Protein AF-A0A975YKA2-F1 (afdb_monomer_lite)

Sequence (109 aa):
MRYFVGLLCFVGGAWLMWSAHARKRRVLAAGPLSAPALHPSLQILGDAMPPIIVLALIIIGAKIAIAFAITDAATYLSLFDLAGVLFLLAGYGTSVVVRSRYREVPLRR

Structure (mmCIF, N/CA/C/O backbone):
data_AF-A0A975YKA2-F1
#
_entry.id   AF-A0A975YKA2-F1
#
loop_
_atom_site.group_PDB
_atom_site.id
_atom_site.type_symbol
_atom_site.label_atom_id
_atom_site.label_alt_id
_atom_site.label_comp_id
_atom_site.label_asym_id
_atom_site.label_entity_id
_atom_site.label_seq_id
_atom_site.pdbx_PDB_ins_code
_atom_site.Cartn_x
_atom_site.Cartn_y
_atom_site.Cartn_z
_atom_site.occupancy
_atom_site.B_iso_or_equiv
_atom_site.auth_seq_id
_atom_site.auth_comp_id
_atom_site.auth_asym_id
_atom_site.auth_atom_id
_atom_site.pdbx_PDB_model_num
ATOM 1 N N . MET A 1 1 ? -23.418 -1.927 12.019 1.00 60.38 1 MET A N 1
ATOM 2 C CA . MET A 1 1 ? -22.478 -1.683 10.899 1.00 60.38 1 MET A CA 1
ATOM 3 C C . MET A 1 1 ? -20.998 -1.827 11.283 1.00 60.38 1 MET A C 1
ATOM 5 O O . MET A 1 1 ? -20.151 -1.596 10.428 1.00 60.38 1 MET A O 1
ATOM 9 N N . ARG A 1 2 ? -20.662 -2.264 12.513 1.00 65.12 2 ARG A N 1
ATOM 10 C CA . ARG A 1 2 ? -19.316 -2.773 12.847 1.00 65.12 2 ARG A CA 1
ATOM 11 C C . ARG A 1 2 ? -18.914 -3.839 11.816 1.00 65.12 2 ARG A C 1
ATOM 13 O O . ARG A 1 2 ? -19.794 -4.572 11.370 1.00 65.12 2 ARG A O 1
ATOM 20 N N . TYR A 1 3 ? -17.644 -3.892 11.423 1.00 82.69 3 TYR A N 1
ATOM 21 C CA . TYR A 1 3 ? -17.051 -4.815 10.435 1.00 82.69 3 TYR A CA 1
ATOM 22 C C . TYR A 1 3 ? -17.217 -4.465 8.949 1.00 82.69 3 TYR A C 1
ATOM 24 O O . TYR A 1 3 ? -16.429 -4.943 8.131 1.00 82.69 3 TYR A O 1
ATOM 32 N N . PHE A 1 4 ? -18.203 -3.650 8.559 1.00 88.50 4 PHE A N 1
ATOM 33 C CA . PHE A 1 4 ? -18.433 -3.365 7.135 1.00 88.50 4 PHE A CA 1
ATOM 34 C C . PHE A 1 4 ? -17.296 -2.529 6.533 1.00 88.50 4 PHE A C 1
ATOM 36 O O . PHE A 1 4 ? -16.856 -2.777 5.412 1.00 88.50 4 PHE A O 1
ATOM 43 N N . VAL A 1 5 ? -16.779 -1.575 7.312 1.00 89.56 5 VAL A N 1
ATOM 44 C CA . VAL A 1 5 ? -15.641 -0.735 6.921 1.00 89.56 5 VAL A CA 1
ATOM 45 C C . VAL A 1 5 ? -14.389 -1.592 6.755 1.00 89.56 5 VAL A C 1
ATOM 47 O O . VAL A 1 5 ? -13.738 -1.524 5.717 1.00 89.56 5 VAL A O 1
ATOM 50 N N . GLY A 1 6 ? -14.098 -2.460 7.723 1.00 90.88 6 GLY A N 1
ATOM 51 C CA . GLY A 1 6 ? -12.973 -3.387 7.671 1.00 90.88 6 GLY A CA 1
ATOM 52 C C . GLY A 1 6 ? -13.030 -4.293 6.455 1.00 90.88 6 GLY A C 1
ATOM 53 O O . GLY A 1 6 ? -12.035 -4.418 5.746 1.00 90.88 6 GLY A O 1
ATOM 54 N N . LEU A 1 7 ? -14.203 -4.860 6.158 1.00 94.94 7 LEU A N 1
ATOM 55 C CA . LEU A 1 7 ? -14.394 -5.722 4.995 1.00 94.94 7 LEU A CA 1
ATOM 56 C C . LEU A 1 7 ? -14.119 -4.965 3.690 1.00 94.94 7 LEU A C 1
ATOM 58 O O . LEU A 1 7 ? -13.371 -5.459 2.847 1.00 94.94 7 LEU A O 1
ATOM 62 N N . LEU A 1 8 ? -14.668 -3.755 3.537 1.00 94.50 8 LEU A N 1
ATOM 63 C CA . LEU A 1 8 ? -14.421 -2.914 2.363 1.00 94.50 8 LEU A CA 1
ATOM 64 C C . LEU A 1 8 ? -12.936 -2.564 2.215 1.00 94.50 8 LEU A C 1
ATOM 66 O O . LEU A 1 8 ? -12.391 -2.650 1.114 1.00 94.50 8 LEU A O 1
ATOM 70 N N . CYS A 1 9 ? -12.261 -2.221 3.312 1.00 94.69 9 CYS A N 1
ATOM 71 C CA . CYS A 1 9 ? -10.833 -1.926 3.297 1.00 94.69 9 CYS A CA 1
ATOM 72 C C . CYS A 1 9 ? -9.989 -3.168 2.964 1.00 94.69 9 CYS A C 1
ATOM 74 O O . CYS A 1 9 ? -9.046 -3.060 2.180 1.00 94.69 9 CYS A O 1
ATOM 76 N N . PHE A 1 10 ? -10.352 -4.352 3.466 1.00 96.00 10 PHE A N 1
ATOM 77 C CA . PHE A 1 10 ? -9.692 -5.611 3.108 1.00 96.00 10 PHE A CA 1
ATOM 78 C C . PHE A 1 10 ? -9.849 -5.941 1.626 1.00 96.00 10 PHE A C 1
ATOM 80 O O . PHE A 1 10 ? -8.857 -6.206 0.946 1.00 96.00 10 PHE A O 1
ATOM 87 N N . VAL A 1 11 ? -11.075 -5.873 1.102 1.00 97.00 11 VAL A N 1
ATOM 88 C CA . VAL A 1 11 ? -11.348 -6.105 -0.323 1.00 97.00 11 VAL A CA 1
ATOM 89 C C . VAL A 1 11 ? -10.590 -5.091 -1.182 1.00 97.00 11 VAL A C 1
ATOM 91 O O . VAL A 1 11 ? -9.937 -5.477 -2.151 1.00 97.00 11 VAL A O 1
ATOM 94 N N . GLY A 1 12 ? -10.596 -3.811 -0.800 1.00 96.75 12 GLY A N 1
ATOM 95 C CA . GLY A 1 12 ? -9.850 -2.759 -1.488 1.00 96.75 12 GLY A CA 1
ATOM 96 C C . GLY A 1 12 ? -8.336 -2.987 -1.469 1.00 96.75 12 GLY A C 1
ATOM 97 O O . GLY A 1 12 ? -7.683 -2.887 -2.508 1.00 96.75 12 GLY A O 1
ATOM 98 N N . GLY A 1 13 ? -7.769 -3.354 -0.318 1.00 95.06 13 GLY A N 1
ATOM 99 C CA . GLY A 1 13 ? -6.347 -3.670 -0.178 1.00 95.06 13 GLY A CA 1
ATOM 100 C C . GLY A 1 13 ? -5.944 -4.874 -1.028 1.00 95.06 13 GLY A C 1
ATOM 101 O O . GLY A 1 13 ? -4.970 -4.806 -1.780 1.00 95.06 13 GLY A O 1
ATOM 102 N N . ALA A 1 14 ? -6.745 -5.941 -0.994 1.00 96.00 14 ALA A N 1
ATOM 103 C CA . ALA A 1 14 ? -6.512 -7.157 -1.765 1.00 96.00 14 ALA A CA 1
ATOM 104 C C . ALA A 1 14 ? -6.605 -6.877 -3.269 1.00 96.00 14 ALA A C 1
ATOM 106 O O . ALA A 1 14 ? -5.752 -7.322 -4.038 1.00 96.00 14 ALA A O 1
ATOM 107 N N . TRP A 1 15 ? -7.585 -6.072 -3.686 1.00 96.69 15 TRP A N 1
ATOM 108 C CA . TRP A 1 15 ? -7.730 -5.618 -5.065 1.00 96.69 15 TRP A CA 1
ATOM 109 C C . TRP A 1 15 ? -6.521 -4.804 -5.537 1.00 96.69 15 TRP A C 1
ATOM 111 O O . TRP A 1 15 ? -5.989 -5.046 -6.624 1.00 96.69 15 TRP A O 1
ATOM 121 N N . LEU A 1 16 ? -6.035 -3.865 -4.719 1.00 95.06 16 LEU A N 1
ATOM 122 C CA . LEU A 1 16 ? -4.847 -3.072 -5.038 1.00 95.06 16 LEU A CA 1
ATOM 123 C C . LEU A 1 16 ? -3.619 -3.964 -5.215 1.00 95.06 16 LEU A C 1
ATOM 125 O O . LEU A 1 16 ? -2.934 -3.849 -6.234 1.00 95.06 16 LEU A O 1
ATOM 129 N N . MET A 1 17 ? -3.391 -4.904 -4.297 1.00 94.88 17 MET A N 1
ATOM 130 C CA . MET A 1 17 ? -2.296 -5.866 -4.406 1.00 94.88 17 MET A CA 1
ATOM 131 C C . MET A 1 17 ? -2.445 -6.738 -5.652 1.00 94.88 17 MET A C 1
ATOM 133 O O . MET A 1 17 ? -1.497 -6.852 -6.429 1.00 94.88 17 MET A O 1
ATOM 137 N N . TRP A 1 18 ? 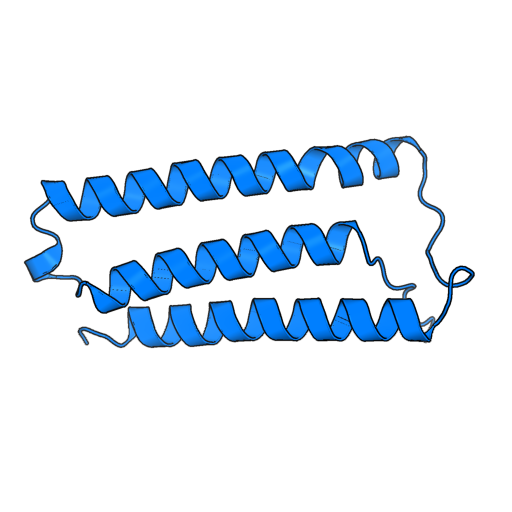-3.626 -7.302 -5.901 1.00 95.06 18 TRP A N 1
ATOM 138 C CA . TRP A 1 18 ? -3.885 -8.121 -7.082 1.00 95.06 18 TRP A CA 1
ATOM 139 C C . TRP A 1 18 ? -3.622 -7.347 -8.376 1.00 95.06 18 TRP A C 1
ATOM 141 O O . TRP A 1 18 ? -2.899 -7.823 -9.253 1.00 95.06 18 TRP A O 1
ATOM 151 N N . SER A 1 19 ? -4.155 -6.127 -8.488 1.00 92.88 19 SER A N 1
ATOM 152 C CA . SER A 1 19 ? -3.986 -5.276 -9.669 1.00 92.88 19 SER A CA 1
ATOM 153 C C . SER A 1 19 ? -2.518 -4.911 -9.915 1.00 92.88 19 SER A C 1
ATOM 155 O O . SER A 1 19 ? -2.059 -4.914 -11.060 1.00 92.88 19 SER A O 1
ATOM 157 N N . ALA A 1 20 ? -1.759 -4.667 -8.844 1.00 92.25 20 ALA A N 1
ATOM 158 C CA . ALA A 1 20 ? -0.331 -4.402 -8.898 1.00 92.25 20 ALA A CA 1
ATOM 159 C C . ALA A 1 20 ? 0.441 -5.625 -9.413 1.00 92.25 20 ALA A C 1
ATOM 161 O O . ALA A 1 20 ? 1.220 -5.518 -10.361 1.00 92.25 20 ALA A O 1
ATOM 162 N N . HIS A 1 21 ? 0.175 -6.809 -8.861 1.00 92.44 21 HIS A N 1
ATOM 163 C CA . HIS A 1 21 ? 0.813 -8.047 -9.308 1.00 92.44 21 HIS A CA 1
ATOM 164 C C . HIS A 1 21 ? 0.444 -8.389 -10.754 1.00 92.44 21 HIS A C 1
ATOM 166 O O . HIS A 1 21 ? 1.311 -8.783 -11.533 1.00 92.44 21 HIS A O 1
ATOM 172 N N . ALA A 1 22 ? -0.814 -8.185 -11.150 1.00 92.44 22 ALA A N 1
ATOM 173 C CA . ALA A 1 22 ? -1.247 -8.364 -12.530 1.00 92.44 22 ALA A CA 1
ATOM 174 C C . ALA A 1 22 ? -0.475 -7.445 -13.490 1.00 92.44 22 ALA A C 1
ATOM 176 O O . ALA A 1 22 ? 0.005 -7.915 -14.519 1.00 92.44 22 ALA A O 1
ATOM 177 N N . ARG A 1 23 ? -0.279 -6.173 -1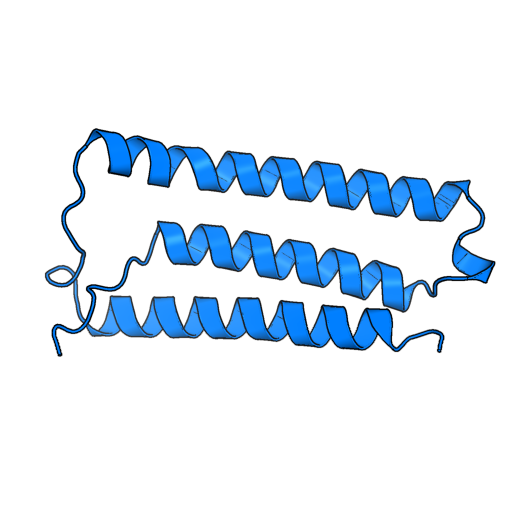3.125 1.00 88.25 23 ARG A N 1
ATOM 178 C CA . ARG A 1 23 ? 0.558 -5.229 -13.881 1.00 88.25 23 ARG A CA 1
ATOM 179 C C . ARG A 1 23 ? 2.009 -5.688 -13.982 1.00 88.25 23 ARG A C 1
ATOM 181 O O . ARG A 1 23 ? 2.542 -5.744 -15.085 1.00 88.25 23 ARG A O 1
ATOM 188 N N . LYS A 1 24 ? 2.632 -6.067 -12.861 1.00 89.50 24 LYS A N 1
ATOM 189 C CA . LYS A 1 24 ? 3.999 -6.613 -12.849 1.00 89.50 24 LYS A CA 1
ATOM 190 C C . LYS A 1 24 ? 4.135 -7.766 -13.846 1.00 89.50 24 LYS A C 1
ATOM 192 O O . LYS A 1 24 ? 5.063 -7.768 -14.646 1.00 89.50 24 LYS A O 1
ATOM 197 N N . ARG A 1 25 ? 3.191 -8.715 -13.835 1.00 90.06 25 ARG A N 1
ATOM 198 C CA . ARG A 1 25 ? 3.178 -9.851 -14.773 1.00 90.06 25 ARG A CA 1
ATOM 199 C C . ARG A 1 25 ? 3.073 -9.400 -16.231 1.00 90.06 25 ARG A C 1
ATOM 201 O O . ARG A 1 25 ? 3.820 -9.910 -17.054 1.00 90.06 25 ARG A O 1
ATOM 208 N N . ARG A 1 26 ? 2.200 -8.436 -16.546 1.00 87.25 26 ARG A N 1
ATOM 209 C CA . ARG A 1 26 ? 2.047 -7.907 -17.914 1.00 87.25 26 ARG A CA 1
ATOM 210 C C . ARG A 1 26 ? 3.314 -7.230 -18.429 1.00 87.25 26 ARG A C 1
ATOM 212 O O . ARG A 1 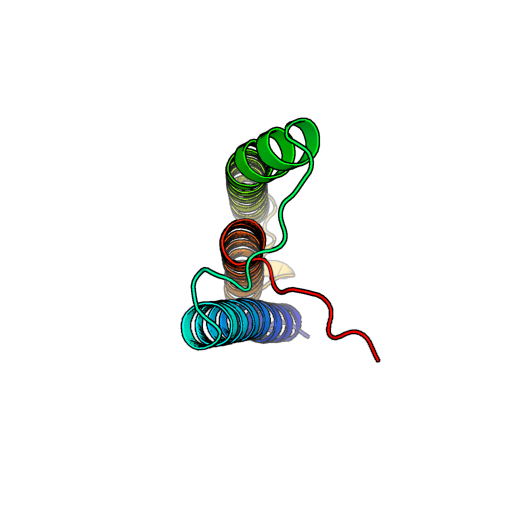26 ? 3.725 -7.508 -19.546 1.00 87.25 26 ARG A O 1
ATOM 219 N N . VAL A 1 27 ? 3.949 -6.389 -17.612 1.00 86.50 27 VAL A N 1
ATOM 220 C CA . VAL A 1 27 ? 5.190 -5.692 -17.996 1.00 86.50 27 VAL A CA 1
ATOM 221 C C . VAL A 1 27 ? 6.336 -6.681 -18.198 1.00 86.50 27 VAL A C 1
ATOM 223 O O . VAL A 1 27 ? 7.060 -6.583 -19.179 1.00 86.50 27 VAL A O 1
ATOM 226 N N . LEU A 1 28 ? 6.476 -7.669 -17.308 1.00 86.56 28 LEU A N 1
A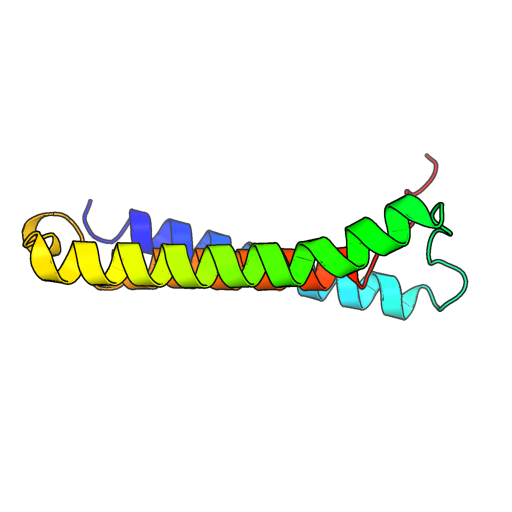TOM 227 C CA . LEU A 1 28 ? 7.500 -8.706 -17.457 1.00 86.56 28 LEU A CA 1
ATOM 228 C C . LEU A 1 28 ? 7.276 -9.574 -18.702 1.00 86.56 28 LEU A C 1
ATOM 230 O O . LEU A 1 28 ? 8.243 -9.926 -19.368 1.00 86.56 28 LEU A O 1
ATOM 234 N N . ALA A 1 29 ? 6.021 -9.887 -19.036 1.00 87.19 29 ALA A N 1
ATOM 235 C CA . ALA A 1 29 ? 5.683 -10.651 -20.236 1.00 87.19 29 ALA A CA 1
ATOM 236 C C . ALA A 1 29 ? 5.923 -9.868 -21.541 1.00 87.19 29 ALA A C 1
ATOM 238 O O . ALA A 1 29 ? 6.229 -10.476 -22.561 1.00 87.19 29 ALA A O 1
ATOM 239 N N . ALA A 1 30 ? 5.796 -8.537 -21.520 1.00 83.88 30 ALA A N 1
ATOM 240 C CA . ALA A 1 30 ? 6.009 -7.680 -22.689 1.00 83.88 30 ALA A CA 1
ATOM 241 C C . ALA A 1 30 ? 7.499 -7.432 -23.019 1.00 83.88 30 ALA A C 1
ATOM 243 O O . ALA A 1 30 ? 7.827 -7.053 -24.142 1.00 83.88 30 ALA A O 1
ATOM 244 N N . GLY A 1 31 ? 8.404 -7.701 -22.073 1.00 75.88 31 GLY A N 1
ATOM 245 C CA . GLY A 1 31 ? 9.851 -7.622 -22.273 1.00 75.88 31 GLY A CA 1
ATOM 246 C C . GLY A 1 31 ? 10.454 -6.214 -22.100 1.00 75.88 31 GLY A C 1
ATOM 247 O O . GLY A 1 31 ? 9.746 -5.220 -21.967 1.00 75.88 31 GLY A O 1
ATOM 248 N N . PRO A 1 32 ? 11.795 -6.096 -22.079 1.00 65.06 32 PRO A N 1
ATOM 249 C CA . PRO A 1 32 ? 12.503 -4.856 -21.726 1.00 65.06 32 PRO A CA 1
ATOM 250 C C . PRO A 1 32 ? 12.308 -3.708 -22.730 1.00 65.06 32 PRO A C 1
ATOM 252 O O . PRO A 1 32 ? 12.465 -2.545 -22.370 1.00 65.06 32 PRO A O 1
ATOM 255 N N . LEU A 1 33 ? 11.929 -4.020 -23.972 1.00 62.25 33 LEU A N 1
ATOM 256 C CA . LEU A 1 33 ? 11.693 -3.032 -25.030 1.00 62.25 33 LEU A CA 1
ATOM 257 C C . LEU A 1 33 ? 10.356 -2.289 -24.877 1.00 62.25 33 LEU A C 1
ATOM 259 O O . LEU A 1 33 ? 10.131 -1.291 -25.555 1.00 62.25 33 LEU A O 1
ATOM 263 N N . SER A 1 34 ? 9.467 -2.749 -23.989 1.00 61.78 34 SER A N 1
ATOM 264 C CA . SER A 1 34 ? 8.146 -2.152 -23.780 1.00 61.78 34 SER A CA 1
ATOM 265 C C . SER A 1 34 ? 8.085 -1.187 -22.592 1.00 61.78 34 SER A C 1
ATOM 267 O O . SER A 1 34 ? 6.988 -0.847 -22.158 1.00 61.78 34 SER A O 1
ATOM 269 N N . ALA A 1 35 ? 9.214 -0.794 -21.995 1.00 66.50 35 ALA A N 1
ATOM 270 C CA . ALA A 1 35 ? 9.224 0.214 -20.938 1.00 66.50 35 ALA A CA 1
ATOM 271 C C . ALA A 1 35 ? 9.272 1.619 -21.573 1.00 66.50 35 ALA A C 1
ATOM 273 O O . ALA A 1 35 ? 10.184 1.896 -22.352 1.00 66.50 35 ALA A O 1
ATOM 274 N N . PRO A 1 36 ? 8.323 2.525 -21.270 1.00 69.56 36 PRO A N 1
ATOM 275 C CA . PRO A 1 36 ? 8.333 3.855 -21.862 1.00 69.56 36 PRO A CA 1
ATOM 276 C C . PRO A 1 36 ? 9.531 4.652 -21.332 1.00 69.56 36 PRO A C 1
ATOM 278 O O . PRO A 1 36 ? 9.684 4.820 -20.118 1.00 69.56 36 PRO A O 1
ATOM 281 N N . ALA A 1 37 ? 10.365 5.158 -22.244 1.00 74.31 37 ALA A N 1
ATOM 282 C CA . ALA A 1 37 ? 11.438 6.081 -21.902 1.00 74.31 37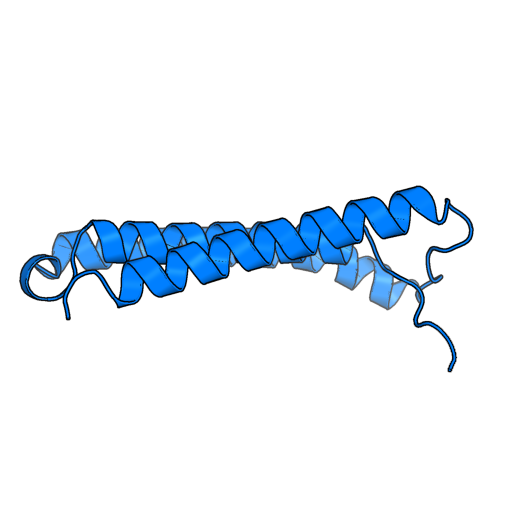 ALA A CA 1
ATOM 283 C C . ALA A 1 37 ? 10.823 7.382 -21.369 1.00 74.31 37 ALA A C 1
ATOM 285 O O . ALA A 1 37 ? 10.053 8.053 -22.056 1.00 74.31 37 ALA A O 1
ATOM 286 N N . LEU A 1 38 ? 11.128 7.713 -20.116 1.00 77.69 38 LEU A N 1
ATOM 287 C CA . LEU A 1 38 ? 10.688 8.950 -19.484 1.00 77.69 38 LEU A CA 1
ATOM 288 C C . LEU A 1 38 ? 11.779 10.005 -19.581 1.00 77.69 38 LEU A C 1
ATOM 290 O O . LEU A 1 38 ? 12.966 9.693 -19.622 1.00 77.69 38 LEU A O 1
ATOM 294 N N . HIS A 1 39 ? 11.361 11.268 -19.564 1.00 84.50 39 HIS A N 1
ATOM 295 C CA . HIS A 1 39 ? 12.295 12.371 -19.407 1.00 84.50 39 HIS A CA 1
ATOM 296 C C . HIS A 1 39 ? 13.057 12.219 -18.070 1.00 84.50 39 HIS A C 1
ATOM 298 O O . HIS A 1 39 ? 12.419 11.876 -17.067 1.00 84.50 39 HIS A O 1
ATOM 304 N N . PRO A 1 40 ? 14.372 12.502 -18.002 1.00 83.69 40 PRO A N 1
ATOM 305 C CA . PRO A 1 40 ? 15.180 12.273 -16.798 1.00 83.69 40 PRO A CA 1
ATOM 306 C C . PRO A 1 40 ? 14.601 12.886 -15.513 1.00 83.69 40 PRO A C 1
ATOM 308 O O . PRO A 1 40 ? 14.614 12.256 -14.459 1.00 83.69 40 PRO A O 1
ATOM 311 N N . SER A 1 41 ? 14.000 14.078 -15.596 1.00 84.88 41 SER A N 1
ATOM 312 C CA . SER A 1 41 ? 13.335 14.719 -14.448 1.00 84.88 41 SER A CA 1
ATOM 313 C C . SER A 1 41 ? 12.130 13.929 -13.916 1.00 84.88 41 SER A C 1
ATOM 315 O O . SER A 1 41 ? 11.928 13.845 -12.705 1.00 84.88 41 SER A O 1
ATOM 317 N N . LEU A 1 42 ? 11.346 13.303 -14.801 1.00 82.88 42 LEU A N 1
ATOM 318 C CA . LEU A 1 42 ? 10.215 12.450 -14.424 1.00 82.88 42 LEU A CA 1
ATOM 319 C C . LEU A 1 42 ? 10.678 11.099 -13.881 1.00 82.88 42 LEU A C 1
ATOM 321 O O . LEU A 1 42 ? 9.993 10.505 -13.051 1.00 82.88 42 LEU A O 1
ATOM 325 N N . GLN A 1 43 ? 11.836 10.617 -14.332 1.00 85.25 43 GLN A N 1
ATOM 326 C CA . GLN A 1 43 ? 12.437 9.401 -13.803 1.00 85.25 43 GLN A CA 1
ATOM 327 C C . GLN A 1 43 ? 12.874 9.598 -12.350 1.00 85.25 43 GLN A C 1
ATOM 329 O O . GLN A 1 43 ? 12.440 8.833 -11.494 1.00 85.25 43 GLN A O 1
ATOM 334 N N . ILE A 1 44 ? 13.609 10.678 -12.060 1.00 86.00 44 ILE A N 1
ATOM 335 C CA . ILE A 1 44 ? 14.032 11.030 -10.695 1.00 86.00 44 ILE A CA 1
ATOM 336 C C . ILE A 1 44 ? 12.819 11.129 -9.766 1.00 86.00 44 ILE A C 1
ATOM 338 O O . ILE A 1 44 ? 12.804 10.528 -8.692 1.00 86.00 44 ILE A O 1
ATOM 342 N N . LEU A 1 45 ? 11.766 11.833 -10.195 1.00 85.31 45 LEU A N 1
ATOM 343 C CA . LEU A 1 45 ? 10.543 11.949 -9.405 1.00 85.31 45 LEU A CA 1
ATOM 344 C C . LEU A 1 45 ? 9.869 10.584 -9.198 1.00 85.31 45 LEU A C 1
ATOM 346 O O . LEU A 1 45 ? 9.453 10.249 -8.090 1.00 85.31 45 LEU A O 1
ATOM 350 N N . GLY A 1 46 ? 9.776 9.780 -10.255 1.00 84.25 46 GLY A N 1
ATOM 351 C CA . GLY A 1 46 ? 9.163 8.460 -10.204 1.00 84.25 46 GLY A CA 1
ATOM 352 C C . GLY A 1 46 ? 9.922 7.444 -9.344 1.00 84.25 46 GLY A C 1
ATOM 353 O O . GLY A 1 46 ? 9.304 6.477 -8.894 1.00 84.25 46 GLY A O 1
ATOM 354 N N . ASP A 1 47 ? 11.208 7.679 -9.088 1.00 86.56 47 ASP A N 1
ATOM 355 C CA . ASP A 1 47 ? 12.058 6.837 -8.243 1.00 86.56 47 ASP A CA 1
ATOM 356 C C . ASP A 1 47 ? 12.094 7.339 -6.788 1.00 86.56 47 ASP A C 1
ATOM 358 O O . ASP A 1 47 ? 12.080 6.533 -5.855 1.00 86.56 47 ASP A O 1
ATOM 362 N N . ALA A 1 48 ? 12.052 8.660 -6.578 1.00 91.38 48 ALA A N 1
ATOM 363 C CA . ALA A 1 48 ? 12.079 9.283 -5.253 1.00 91.38 48 ALA A CA 1
ATOM 364 C C . ALA A 1 48 ? 10.715 9.283 -4.541 1.00 91.38 48 ALA A C 1
ATOM 366 O O . ALA A 1 48 ? 10.649 9.129 -3.322 1.00 91.38 48 ALA A O 1
ATOM 367 N N . MET A 1 49 ? 9.607 9.435 -5.272 1.00 92.81 49 MET A N 1
ATOM 368 C CA . MET A 1 49 ? 8.273 9.530 -4.664 1.00 92.81 49 MET A CA 1
ATOM 369 C C . MET A 1 49 ? 7.783 8.250 -3.969 1.00 92.81 49 MET A C 1
ATOM 371 O O . MET A 1 49 ? 7.218 8.363 -2.881 1.00 92.81 49 MET A O 1
ATOM 375 N N . PRO A 1 50 ? 7.962 7.035 -4.524 1.00 93.06 50 PRO A N 1
ATOM 376 C CA . PRO A 1 50 ? 7.472 5.812 -3.891 1.00 93.06 50 PRO A CA 1
ATOM 377 C C . PRO A 1 50 ? 7.949 5.598 -2.444 1.00 93.06 50 PRO A C 1
ATOM 379 O O . PRO A 1 50 ? 7.086 5.352 -1.599 1.00 93.06 50 PRO A O 1
ATOM 382 N N . PRO A 1 51 ? 9.251 5.710 -2.099 1.00 94.00 51 PRO A N 1
ATOM 383 C CA . PRO A 1 51 ? 9.683 5.547 -0.711 1.00 94.00 51 PRO A CA 1
ATOM 384 C C . PRO A 1 51 ? 9.120 6.636 0.213 1.00 94.00 51 PRO A C 1
ATOM 386 O O . PRO A 1 51 ? 8.744 6.325 1.341 1.00 94.00 51 PRO A O 1
ATOM 389 N N . ILE A 1 52 ? 8.977 7.878 -0.267 1.00 96.25 52 ILE A N 1
ATOM 390 C CA . ILE A 1 52 ? 8.360 8.973 0.501 1.00 96.25 52 ILE A CA 1
ATOM 391 C C . ILE A 1 52 ? 6.890 8.655 0.804 1.00 96.25 52 ILE A C 1
ATOM 393 O O . ILE A 1 52 ? 6.447 8.789 1.944 1.00 96.25 52 ILE A O 1
ATOM 397 N N . ILE A 1 53 ? 6.139 8.184 -0.197 1.00 95.44 53 ILE A N 1
ATOM 398 C CA . ILE A 1 53 ? 4.734 7.792 -0.033 1.00 95.44 53 ILE A CA 1
ATOM 399 C C . ILE A 1 53 ? 4.616 6.634 0.960 1.00 95.44 53 ILE A C 1
ATOM 401 O O . ILE A 1 53 ? 3.777 6.686 1.854 1.00 95.44 53 ILE A O 1
ATOM 405 N N . VAL A 1 54 ? 5.461 5.604 0.847 1.00 96.19 54 VAL A N 1
ATOM 406 C CA . VAL A 1 54 ? 5.451 4.464 1.778 1.00 96.19 54 VAL A CA 1
ATOM 407 C C . VAL A 1 54 ? 5.739 4.918 3.208 1.00 96.19 54 VAL A C 1
ATOM 409 O O . VAL A 1 54 ? 5.013 4.527 4.120 1.00 96.19 54 VAL A O 1
ATOM 412 N N . LEU A 1 55 ? 6.733 5.786 3.412 1.00 97.44 55 LEU A N 1
ATOM 413 C CA . LEU A 1 55 ? 7.039 6.337 4.731 1.00 97.44 55 LEU A CA 1
ATOM 414 C C . LEU A 1 55 ? 5.853 7.125 5.306 1.00 97.44 55 LEU A C 1
ATOM 416 O O . LEU A 1 55 ? 5.480 6.925 6.461 1.00 97.44 55 LEU A O 1
ATOM 420 N N . ALA A 1 56 ? 5.217 7.971 4.492 1.00 97.88 56 ALA A N 1
ATOM 421 C CA . ALA A 1 56 ? 4.031 8.715 4.903 1.00 97.88 56 ALA A CA 1
ATOM 422 C C . ALA A 1 56 ? 2.878 7.779 5.305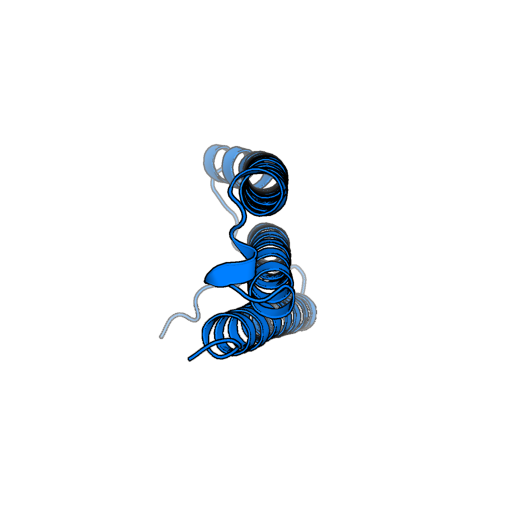 1.00 97.88 56 ALA A C 1
ATOM 424 O O . ALA A 1 56 ? 2.245 7.997 6.337 1.00 97.88 56 ALA A O 1
ATOM 425 N N . LEU A 1 57 ? 2.634 6.706 4.544 1.00 97.38 57 LEU A N 1
ATOM 426 C CA . LEU A 1 57 ? 1.603 5.711 4.860 1.00 97.38 57 LEU A CA 1
ATOM 427 C C . LEU A 1 57 ? 1.891 4.974 6.173 1.00 97.38 57 LEU A C 1
ATOM 429 O O . LEU A 1 57 ? 0.960 4.742 6.939 1.00 97.38 57 LEU A O 1
ATOM 433 N N . ILE A 1 58 ? 3.156 4.647 6.459 1.00 97.56 58 ILE A N 1
ATOM 434 C CA . ILE A 1 58 ? 3.562 4.033 7.733 1.00 97.56 58 ILE A CA 1
ATOM 435 C C . ILE A 1 58 ? 3.259 4.981 8.897 1.00 97.56 58 ILE A C 1
ATOM 437 O O . ILE A 1 58 ? 2.636 4.572 9.875 1.00 97.56 58 ILE A O 1
ATOM 441 N N . ILE A 1 59 ? 3.643 6.256 8.776 1.00 98.06 59 ILE A N 1
ATOM 442 C CA . ILE A 1 59 ? 3.384 7.271 9.808 1.00 98.06 59 ILE A CA 1
ATOM 443 C C . ILE A 1 59 ? 1.877 7.441 10.032 1.00 98.06 59 ILE A C 1
ATOM 445 O O . ILE A 1 59 ? 1.423 7.489 11.174 1.00 98.06 59 ILE A O 1
ATOM 449 N N . ILE A 1 60 ? 1.089 7.513 8.957 1.00 98.06 60 ILE A N 1
ATOM 450 C CA . ILE A 1 60 ? -0.371 7.633 9.033 1.00 98.06 60 ILE A CA 1
ATOM 451 C C . ILE A 1 60 ? -0.981 6.390 9.690 1.00 98.06 60 ILE A C 1
ATOM 453 O O . ILE A 1 60 ? -1.786 6.527 10.607 1.00 98.06 60 ILE A O 1
ATOM 457 N N . GLY A 1 61 ? -0.571 5.187 9.280 1.00 97.56 61 GLY A N 1
ATOM 458 C CA . GLY A 1 61 ? -1.040 3.934 9.871 1.00 97.56 61 GLY A CA 1
ATOM 459 C C . GLY A 1 61 ? -0.739 3.849 11.368 1.00 97.56 61 GLY A C 1
ATOM 460 O O . GLY A 1 61 ? -1.628 3.528 12.155 1.00 97.56 61 GLY A O 1
ATOM 461 N N . ALA A 1 62 ? 0.474 4.229 11.779 1.00 97.81 62 ALA A N 1
ATOM 462 C CA . ALA A 1 62 ? 0.855 4.295 13.188 1.00 97.81 62 ALA A CA 1
ATOM 463 C C . ALA A 1 62 ? -0.006 5.301 13.967 1.00 97.81 62 ALA A C 1
ATOM 465 O O . ALA A 1 62 ? -0.515 4.972 15.036 1.00 97.81 62 ALA A O 1
ATOM 466 N N . LYS A 1 63 ? -0.240 6.501 13.417 1.00 97.75 63 LYS A N 1
ATOM 467 C CA . LYS A 1 63 ? -1.117 7.508 14.037 1.00 97.75 63 LYS A CA 1
ATOM 468 C C . LYS A 1 63 ? -2.550 7.006 14.205 1.00 97.75 63 LYS A C 1
ATOM 470 O O . LYS A 1 63 ? -3.136 7.239 15.255 1.00 97.75 63 LYS A O 1
ATOM 475 N N . ILE A 1 64 ? -3.101 6.310 13.210 1.00 95.81 64 ILE A N 1
ATOM 476 C CA . ILE A 1 64 ? -4.449 5.726 13.285 1.00 95.81 64 ILE A CA 1
ATOM 477 C C . ILE A 1 64 ? -4.509 4.655 14.381 1.00 95.81 64 ILE A C 1
ATOM 479 O O . ILE A 1 64 ? -5.445 4.655 15.176 1.00 95.81 64 ILE A O 1
ATOM 483 N N . ALA A 1 65 ? -3.505 3.776 14.462 1.00 95.62 65 ALA A N 1
ATOM 484 C CA . ALA A 1 65 ? -3.444 2.740 15.492 1.00 95.62 65 ALA A CA 1
ATOM 485 C C . ALA A 1 65 ? -3.322 3.331 16.907 1.00 95.62 65 ALA A C 1
ATOM 487 O O . ALA A 1 65 ? -4.028 2.900 17.816 1.00 95.62 65 ALA A O 1
ATOM 488 N N . ILE A 1 66 ? -2.479 4.355 17.085 1.00 96.38 66 ILE A N 1
ATOM 489 C CA . ILE A 1 66 ? -2.347 5.076 18.358 1.00 96.38 66 ILE A CA 1
ATOM 490 C C . ILE A 1 66 ? -3.663 5.768 18.715 1.00 96.38 66 ILE A C 1
ATOM 492 O O . ILE A 1 66 ? -4.139 5.615 19.835 1.00 96.38 66 ILE A O 1
ATOM 496 N N . ALA A 1 67 ? -4.276 6.487 17.768 1.00 94.38 67 ALA A N 1
ATOM 497 C CA . ALA A 1 67 ? -5.554 7.156 17.982 1.00 94.38 67 ALA A CA 1
ATOM 498 C C . ALA A 1 67 ? -6.629 6.158 18.430 1.00 94.38 67 ALA A C 1
ATOM 500 O O . ALA A 1 67 ? -7.312 6.412 19.413 1.00 94.38 67 ALA A O 1
ATOM 501 N N . PHE A 1 68 ? -6.718 4.998 17.774 1.00 93.44 68 PHE A N 1
ATOM 502 C CA . PHE A 1 68 ? -7.650 3.938 18.154 1.00 93.44 68 PHE A CA 1
ATOM 503 C C . PHE A 1 68 ? -7.446 3.463 19.601 1.00 93.44 68 PHE A C 1
ATOM 505 O O . PHE A 1 68 ? -8.423 3.244 20.314 1.00 93.44 68 PHE A O 1
ATOM 512 N N . ALA A 1 69 ? -6.192 3.329 20.039 1.00 92.56 69 ALA A N 1
ATOM 513 C CA . ALA A 1 69 ? -5.861 2.866 21.384 1.00 92.56 69 ALA A CA 1
ATOM 514 C C . ALA A 1 69 ? -6.190 3.890 22.484 1.00 92.56 69 ALA A C 1
ATOM 516 O O . ALA A 1 69 ? -6.524 3.488 23.595 1.00 92.56 69 ALA A O 1
ATOM 517 N N . ILE A 1 70 ? -6.097 5.195 22.197 1.00 95.75 70 ILE A N 1
ATOM 518 C CA . ILE A 1 70 ? -6.256 6.249 23.217 1.00 95.75 70 ILE A CA 1
ATOM 519 C C . ILE A 1 70 ? -7.662 6.860 23.282 1.00 95.75 70 ILE A C 1
ATOM 521 O O . ILE A 1 70 ? -8.007 7.440 24.306 1.00 95.75 70 ILE A O 1
ATOM 525 N N . THR A 1 71 ? -8.471 6.776 22.219 1.00 91.94 71 THR A N 1
ATOM 526 C CA . THR A 1 71 ? -9.792 7.441 22.152 1.00 91.94 71 THR A CA 1
ATOM 527 C C . THR A 1 71 ? -10.973 6.540 22.515 1.00 91.94 71 THR A C 1
ATOM 529 O O . THR A 1 71 ? -12.117 6.909 22.260 1.00 91.94 71 THR A O 1
ATOM 532 N N . ASP A 1 72 ? -10.711 5.353 23.070 1.00 87.31 72 ASP A N 1
ATOM 533 C CA . ASP A 1 72 ? -11.722 4.309 23.295 1.00 87.31 72 ASP A CA 1
ATOM 534 C C . ASP A 1 72 ? -12.549 4.008 22.027 1.00 87.31 72 ASP A C 1
ATOM 536 O O . ASP A 1 72 ? -13.746 3.703 22.044 1.00 87.31 72 ASP A O 1
ATOM 540 N N . ALA A 1 73 ? -11.886 4.096 20.867 1.00 84.62 73 ALA A N 1
ATOM 541 C CA . ALA A 1 73 ? -12.517 3.910 19.567 1.00 84.62 73 ALA A CA 1
ATOM 542 C C . ALA A 1 73 ? -13.123 2.511 19.402 1.00 84.62 73 ALA A C 1
ATOM 544 O O . ALA A 1 73 ? -13.985 2.342 18.545 1.00 84.62 73 ALA A O 1
ATOM 545 N N . ALA A 1 74 ? -12.728 1.539 20.232 1.00 84.00 74 ALA A N 1
ATOM 546 C CA . ALA A 1 74 ? -13.302 0.196 20.289 1.00 84.00 74 ALA A CA 1
ATOM 547 C C . ALA A 1 74 ? -14.832 0.196 20.485 1.00 84.00 74 ALA A C 1
ATOM 549 O O . ALA A 1 74 ? -15.518 -0.734 20.048 1.00 84.00 74 ALA A O 1
ATOM 550 N N . THR A 1 75 ? -15.377 1.259 21.084 1.00 83.94 75 THR A N 1
ATOM 551 C CA . THR A 1 75 ? -16.820 1.461 21.252 1.00 83.94 75 THR A CA 1
ATOM 552 C C . THR A 1 75 ? -17.540 1.675 19.907 1.00 83.94 75 THR A C 1
ATOM 554 O O . THR A 1 75 ? -18.672 1.219 19.730 1.00 83.94 75 THR A O 1
ATOM 557 N N . TYR A 1 76 ? -16.870 2.274 18.913 1.00 83.81 76 TYR A N 1
ATOM 558 C CA . TYR A 1 76 ? -17.452 2.642 17.610 1.00 83.81 76 TYR A CA 1
ATOM 559 C C . TYR A 1 76 ? -16.887 1.844 16.421 1.00 83.81 76 TYR A C 1
ATOM 561 O O . TYR A 1 76 ? -17.613 1.528 15.477 1.00 83.81 76 TYR A O 1
ATOM 569 N N . LEU A 1 77 ? -15.603 1.498 16.468 1.00 85.62 77 LEU A N 1
ATOM 570 C CA . LEU A 1 77 ? -14.837 0.794 15.442 1.00 85.62 77 LEU A CA 1
ATOM 571 C C . LEU A 1 77 ? -14.324 -0.528 16.002 1.00 85.62 77 LEU A C 1
ATOM 573 O O . LEU A 1 77 ? -13.785 -0.594 17.101 1.00 85.62 77 LEU A O 1
ATOM 577 N N . SER A 1 78 ? -14.462 -1.601 15.231 1.00 90.81 78 SER A N 1
ATOM 578 C CA . SER A 1 78 ? -13.909 -2.888 15.641 1.00 90.81 78 SER A CA 1
ATOM 579 C C . SER A 1 78 ? -12.408 -2.967 15.359 1.00 90.81 78 SER A C 1
ATOM 581 O O . SER A 1 78 ? -11.887 -2.317 14.451 1.00 90.81 78 SER A O 1
ATOM 583 N N . LEU A 1 79 ? -11.711 -3.849 16.081 1.00 92.19 79 LEU A N 1
ATOM 584 C CA . LEU A 1 79 ? -10.305 -4.161 15.804 1.00 92.19 79 LEU A CA 1
ATOM 585 C C . LEU A 1 79 ? -10.105 -4.669 14.359 1.00 92.19 79 LEU A C 1
ATOM 587 O O . LEU A 1 79 ? -9.070 -4.433 13.743 1.00 92.19 79 LEU A O 1
ATOM 591 N N . PHE A 1 80 ? -11.128 -5.325 13.802 1.00 94.19 80 PHE A N 1
ATOM 592 C CA . PHE A 1 80 ? -11.164 -5.759 12.407 1.00 94.19 80 PHE A CA 1
ATOM 593 C C . PHE A 1 80 ? -11.245 -4.581 11.426 1.00 94.19 80 PHE A C 1
ATOM 595 O O . PHE A 1 80 ? -10.604 -4.621 10.379 1.00 94.19 80 PHE A O 1
ATOM 602 N N . ASP A 1 81 ? -11.977 -3.515 11.765 1.00 93.06 81 ASP A N 1
ATOM 603 C CA . ASP A 1 81 ? -12.024 -2.297 10.951 1.00 93.06 81 ASP A CA 1
ATOM 604 C C . ASP A 1 81 ? -10.654 -1.607 10.919 1.00 93.06 81 ASP A C 1
ATOM 606 O O . ASP A 1 81 ? -10.173 -1.245 9.845 1.00 93.06 81 ASP A O 1
ATOM 610 N N . LEU A 1 82 ? -9.979 -1.519 12.072 1.00 94.50 82 LEU A N 1
ATOM 611 C CA . LEU A 1 82 ? -8.605 -1.018 12.153 1.00 94.50 82 LEU A CA 1
ATOM 612 C C . LEU A 1 82 ? -7.652 -1.864 11.299 1.00 94.50 82 LEU A C 1
ATOM 614 O O . LEU A 1 82 ? -6.911 -1.322 10.479 1.00 94.50 82 LEU A O 1
ATOM 618 N N . ALA A 1 83 ? -7.692 -3.190 11.456 1.00 95.81 83 ALA A N 1
ATOM 619 C CA . ALA A 1 83 ? -6.863 -4.102 10.674 1.00 95.81 83 ALA A CA 1
ATOM 620 C C . ALA A 1 83 ? -7.120 -3.953 9.166 1.00 95.81 83 ALA A C 1
ATOM 622 O O . ALA A 1 83 ? -6.170 -3.908 8.385 1.00 95.81 83 ALA A O 1
ATOM 623 N N . GLY A 1 84 ? -8.385 -3.801 8.761 1.00 96.19 84 GLY A N 1
ATOM 624 C CA . GLY A 1 84 ? -8.762 -3.557 7.373 1.00 96.19 84 GLY A CA 1
ATOM 625 C C . GLY A 1 84 ? -8.174 -2.257 6.833 1.00 96.19 84 GLY A C 1
ATOM 626 O O . GLY A 1 84 ? -7.591 -2.258 5.749 1.00 96.19 84 GLY A O 1
ATOM 627 N N . VAL A 1 85 ? -8.260 -1.156 7.586 1.00 96.19 85 VAL A N 1
ATOM 628 C CA . VAL A 1 85 ? -7.666 0.135 7.194 1.00 96.19 85 VAL A CA 1
ATOM 629 C C . VAL A 1 85 ? -6.150 0.015 7.029 1.00 96.19 85 VAL A C 1
ATOM 631 O O . VAL A 1 85 ? -5.610 0.444 6.010 1.00 96.19 85 VAL A O 1
ATOM 634 N N . LEU A 1 86 ? -5.455 -0.609 7.983 1.00 97.19 86 LEU A N 1
ATOM 635 C CA . LEU A 1 86 ? -4.006 -0.820 7.892 1.00 97.19 86 LEU A CA 1
ATOM 636 C C . LEU A 1 86 ? -3.635 -1.688 6.683 1.00 97.19 86 LEU A C 1
ATOM 638 O O . LEU A 1 86 ? -2.682 -1.382 5.962 1.00 97.19 86 LEU A O 1
ATOM 642 N N . PHE A 1 87 ? -4.420 -2.730 6.416 1.00 97.81 87 PHE A N 1
ATOM 643 C CA . PHE A 1 87 ? -4.239 -3.584 5.250 1.00 97.81 87 PHE A CA 1
ATOM 644 C C . PHE A 1 87 ? -4.450 -2.824 3.934 1.00 97.81 87 PHE A C 1
ATOM 646 O O . PHE A 1 87 ? -3.672 -2.988 2.994 1.00 97.81 87 PHE A O 1
ATOM 653 N N . LEU A 1 88 ? -5.447 -1.939 3.868 1.00 97.88 88 LEU A N 1
ATOM 654 C CA . LEU A 1 88 ? -5.670 -1.071 2.714 1.00 97.88 88 LEU A CA 1
ATOM 655 C C . LEU A 1 88 ? -4.470 -0.149 2.461 1.00 97.88 88 LEU A C 1
ATOM 657 O O . LEU A 1 88 ? -4.031 -0.031 1.316 1.00 97.88 88 LEU A O 1
ATOM 661 N N . LEU A 1 89 ? -3.907 0.463 3.510 1.00 97.81 89 LEU A N 1
ATOM 662 C CA . LEU A 1 89 ? -2.710 1.305 3.395 1.00 97.81 89 LEU A CA 1
ATOM 663 C C . LEU A 1 89 ? -1.506 0.503 2.884 1.00 97.81 89 LEU A C 1
ATOM 665 O O . LEU A 1 89 ? -0.800 0.963 1.985 1.00 97.81 89 LEU A O 1
ATOM 669 N N . ALA A 1 90 ? -1.303 -0.713 3.397 1.00 96.75 90 ALA A N 1
ATOM 670 C CA . ALA A 1 90 ? -0.244 -1.606 2.931 1.00 96.75 90 ALA A CA 1
ATOM 671 C C . ALA A 1 90 ? -0.442 -2.016 1.459 1.00 96.75 90 ALA A C 1
ATOM 673 O O . ALA A 1 90 ? 0.500 -1.974 0.658 1.00 96.75 90 ALA A O 1
ATOM 674 N N . GLY A 1 91 ? -1.676 -2.350 1.069 1.00 96.94 91 GLY A N 1
ATOM 675 C CA . GLY A 1 91 ? -2.035 -2.665 -0.313 1.00 96.94 91 GLY A CA 1
ATOM 676 C C . GLY A 1 91 ? -1.818 -1.483 -1.260 1.00 96.94 91 GLY A C 1
ATOM 677 O O . GLY A 1 91 ? -1.268 -1.651 -2.352 1.00 96.94 91 GLY A O 1
ATOM 678 N N . TYR A 1 92 ? -2.165 -0.270 -0.824 1.00 97.25 92 TYR A N 1
ATOM 679 C CA . TYR A 1 92 ? -1.912 0.957 -1.574 1.00 97.25 92 TYR A CA 1
ATOM 680 C C . TYR A 1 92 ? -0.416 1.245 -1.726 1.00 97.25 92 TYR A C 1
ATOM 682 O O . TYR A 1 92 ? 0.045 1.448 -2.850 1.00 97.25 92 TYR A O 1
ATOM 690 N N . GLY A 1 93 ? 0.365 1.171 -0.644 1.00 95.94 93 GLY A N 1
ATOM 691 C CA . GLY A 1 93 ? 1.821 1.342 -0.695 1.00 95.94 93 GLY A CA 1
ATOM 692 C C . GLY A 1 93 ? 2.491 0.339 -1.639 1.00 95.94 93 GLY A C 1
ATOM 693 O O . GLY A 1 93 ? 3.292 0.720 -2.494 1.00 95.94 93 GLY A O 1
ATOM 694 N N . THR A 1 94 ? 2.078 -0.931 -1.576 1.00 94.56 94 THR A N 1
ATOM 695 C CA . THR A 1 94 ? 2.534 -1.978 -2.507 1.00 94.56 94 THR A CA 1
ATOM 696 C C . THR A 1 94 ? 2.202 -1.618 -3.955 1.00 94.56 94 THR A C 1
ATOM 698 O O . THR A 1 94 ? 3.055 -1.715 -4.838 1.00 94.56 94 THR A O 1
ATOM 701 N N . SER A 1 95 ? 0.974 -1.162 -4.210 1.00 94.69 95 SER A N 1
ATOM 702 C CA . SER A 1 95 ? 0.535 -0.744 -5.543 1.00 94.69 95 SER A CA 1
ATOM 703 C C . SER A 1 95 ? 1.357 0.427 -6.083 1.00 94.69 95 SER A C 1
ATOM 705 O O . SER A 1 95 ? 1.767 0.384 -7.243 1.00 94.69 95 SER A O 1
ATOM 707 N N . VAL A 1 96 ? 1.663 1.434 -5.259 1.00 94.12 96 VAL A N 1
ATOM 708 C CA . VAL A 1 96 ? 2.503 2.581 -5.646 1.00 94.12 96 VAL A CA 1
ATOM 709 C C . VAL A 1 96 ? 3.900 2.122 -6.068 1.00 94.12 96 VAL A C 1
ATOM 711 O O . VAL A 1 96 ? 4.348 2.476 -7.157 1.00 94.12 96 VAL A O 1
ATOM 714 N N . VAL A 1 97 ? 4.557 1.283 -5.261 1.00 93.00 97 VAL A N 1
ATOM 715 C CA . VAL A 1 97 ? 5.910 0.771 -5.552 1.00 93.00 97 VAL A CA 1
ATOM 716 C C . VAL A 1 97 ? 5.932 -0.084 -6.817 1.00 93.00 97 VAL A C 1
ATOM 718 O O . VAL A 1 97 ? 6.843 0.010 -7.639 1.00 93.00 97 VAL A O 1
ATOM 721 N N . VAL A 1 98 ? 4.930 -0.939 -7.001 1.00 91.12 98 VAL A N 1
ATOM 722 C CA . VAL A 1 98 ? 4.866 -1.793 -8.188 1.00 91.12 98 VAL A CA 1
ATOM 723 C C . VAL A 1 98 ? 4.568 -0.963 -9.434 1.00 91.12 98 VAL A C 1
ATOM 725 O O . VAL A 1 98 ? 5.200 -1.168 -10.463 1.00 91.12 98 VAL A O 1
ATOM 728 N N . ARG A 1 99 ? 3.651 0.005 -9.368 1.00 88.81 99 ARG A N 1
ATOM 729 C CA . ARG A 1 99 ? 3.324 0.867 -10.515 1.00 88.81 99 ARG A CA 1
ATOM 730 C C . ARG A 1 99 ? 4.473 1.790 -10.906 1.00 88.81 99 ARG A C 1
ATOM 732 O O . ARG A 1 99 ? 4.618 2.069 -12.094 1.00 88.81 99 ARG A O 1
ATOM 739 N N . SER A 1 100 ? 5.277 2.247 -9.946 1.00 86.94 100 SER A N 1
ATOM 740 C CA . SER A 1 100 ? 6.436 3.089 -10.243 1.00 86.94 100 SER A CA 1
ATOM 741 C C . SER A 1 100 ? 7.546 2.312 -10.947 1.00 86.94 100 SER A C 1
ATOM 743 O O . SER A 1 100 ? 8.133 2.845 -11.886 1.00 86.94 100 SER A O 1
ATOM 745 N N . ARG A 1 101 ? 7.782 1.053 -10.547 1.00 84.81 101 ARG A N 1
ATOM 746 C CA . ARG A 1 101 ? 8.804 0.168 -11.135 1.00 84.81 101 ARG A CA 1
ATOM 747 C C . ARG A 1 101 ? 8.367 -0.492 -12.442 1.00 84.81 101 ARG A C 1
ATOM 749 O O . ARG A 1 101 ? 9.170 -0.638 -13.354 1.00 84.81 101 ARG A O 1
ATOM 756 N N . TYR A 1 102 ? 7.103 -0.898 -12.539 1.00 84.94 102 TYR A N 1
ATOM 757 C CA . TYR A 1 102 ? 6.548 -1.623 -13.684 1.00 84.94 102 TYR A CA 1
ATOM 758 C C . TYR A 1 102 ? 5.576 -0.721 -14.451 1.00 84.94 102 TYR A C 1
ATOM 760 O O . TYR A 1 102 ? 4.349 -0.825 -14.331 1.00 84.94 102 TYR A O 1
ATOM 768 N N . ARG A 1 103 ? 6.143 0.206 -15.228 1.00 79.31 103 ARG A N 1
ATOM 769 C CA . ARG A 1 103 ? 5.391 1.136 -16.081 1.00 79.31 103 ARG A CA 1
ATOM 770 C C . ARG A 1 103 ? 4.941 0.408 -17.354 1.00 79.31 103 ARG A C 1
ATOM 772 O O . ARG A 1 103 ? 5.748 -0.223 -18.024 1.00 79.31 103 ARG A O 1
ATOM 779 N N . GLU A 1 104 ? 3.648 0.481 -17.664 1.00 72.19 104 GLU A N 1
ATOM 780 C CA . GLU A 1 104 ? 3.063 -0.073 -18.896 1.00 72.19 104 GLU A CA 1
ATOM 781 C C . GLU A 1 104 ? 3.074 1.017 -19.982 1.00 72.19 104 GLU A C 1
ATOM 783 O O . GLU A 1 104 ? 2.753 2.171 -19.685 1.00 72.19 104 GLU A O 1
ATOM 788 N N . VAL A 1 105 ? 3.413 0.670 -21.228 1.00 63.94 105 VAL A N 1
ATOM 789 C CA . VAL A 1 105 ? 3.191 1.550 -22.390 1.00 63.94 105 VAL A CA 1
ATOM 790 C C . VAL A 1 105 ? 1.681 1.683 -22.624 1.00 63.94 105 VAL A C 1
ATOM 792 O O . VAL A 1 105 ? 0.981 0.665 -22.601 1.00 63.94 105 VAL A O 1
ATOM 795 N N . PRO A 1 106 ? 1.142 2.897 -22.853 1.00 57.97 106 PRO A N 1
ATOM 796 C CA . PRO A 1 106 ? -0.241 3.040 -23.284 1.00 57.97 106 PRO A CA 1
ATOM 797 C C . PRO A 1 106 ? -0.408 2.315 -24.620 1.00 57.97 106 PRO A C 1
ATOM 799 O O . PRO A 1 106 ? 0.288 2.634 -25.584 1.00 57.97 106 PRO A O 1
ATOM 802 N N . LEU A 1 107 ? -1.324 1.345 -24.690 1.00 55.81 107 LEU A N 1
ATOM 803 C CA . LEU A 1 107 ? -1.772 0.801 -25.970 1.00 55.81 107 LEU A CA 1
ATOM 804 C C . LEU A 1 107 ? -2.313 1.982 -26.783 1.00 55.81 107 LEU A C 1
ATOM 806 O O . LEU A 1 107 ? -3.352 2.537 -26.424 1.00 55.81 107 LEU A O 1
ATOM 810 N N . ARG A 1 108 ? -1.597 2.402 -27.834 1.00 53.81 108 ARG A N 1
ATOM 811 C CA . ARG A 1 108 ? -2.168 3.299 -28.843 1.00 53.81 108 ARG A CA 1
ATOM 812 C C . ARG A 1 108 ? -3.374 2.565 -29.432 1.00 53.81 108 ARG A C 1
ATOM 814 O O . ARG A 1 108 ? -3.192 1.543 -30.087 1.00 53.81 108 ARG A O 1
ATOM 821 N N . ARG A 1 109 ? -4.576 3.030 -29.095 1.00 45.69 109 ARG A N 1
ATOM 822 C CA . ARG A 1 109 ? -5.800 2.727 -29.839 1.00 45.69 109 ARG A CA 1
ATOM 823 C C . ARG A 1 109 ? -5.924 3.715 -30.984 1.00 45.69 109 ARG A C 1
ATOM 825 O O . ARG A 1 109 ? -5.528 4.882 -30.763 1.00 45.69 109 ARG A O 1
#

Organism: NCBI:txid2843330

Secondary structure (DSSP, 8-state):
-TTHHHHHHHHHHHHHHHHHHHHHHHHHHH-GGGSPPPPHHHHHHHHHHHHHHHHHHHHHHHHHHHHHHHTTGGGTS-HHHHHHHHHHHHHHHHHHHHHHHSPPPP---

Radius of gyration: 17.43 Å; chains: 1; bounding box: 38×25×53 Å

pLDDT: mean 87.94, std 11.29, range [45.69, 98.06]

Foldseek 3Di:
DAPPLLVVLQVLLVVLQVVLVVLLVVLVVVDPVFADDDDPVVLVCLVPVLVVLLVVLVVVLVVLVVCCVPVVCCVPYPPSSNVSNNSSSVSNSSNSVSCSVRPGDPDDD